Protein AF-A0A817XYF6-F1 (afdb_monomer)

Secondary structure (DSSP, 8-state):
--SGGG-HHHHHHHHHHHHHHHHHHHHHHHHHHHHHHHS-TT--GGG--HHHHHHHHHHHHHHHHHHHHHHHHHHHHHHTT-

Radius of gyration: 19.38 Å; Cα contacts (8 Å, |Δi|>4): 20; chains: 1; bounding box: 44×32×51 Å

Foldseek 3Di:
DPPQVPPPVVVVVVVVVVVVVVVVVVVVVLCVVQCVVQPPPPDDPVDDDPSSVVSSVVSVVVVVVVVVVVVVVVVVCVVVVD

Structure (mmCIF, N/CA/C/O backbone):
data_AF-A0A817XYF6-F1
#
_entry.id   AF-A0A817XYF6-F1
#
loop_
_atom_site.group_PDB
_atom_site.id
_atom_site.type_symbol
_atom_site.label_atom_id
_atom_site.label_alt_id
_atom_site.label_comp_id
_atom_site.label_asym_id
_atom_site.label_entity_id
_atom_site.label_seq_id
_atom_site.pdbx_PDB_ins_code
_atom_site.Cartn_x
_atom_site.Cartn_y
_atom_site.Cartn_z
_atom_site.occupancy
_atom_site.B_iso_or_equiv
_atom_site.auth_seq_id
_atom_site.auth_comp_id
_atom_site.auth_asym_id
_atom_site.auth_atom_id
_atom_site.pdbx_PDB_model_num
ATOM 1 N N . MET A 1 1 ? -12.766 -18.718 33.351 1.00 53.38 1 MET A N 1
ATOM 2 C CA . MET A 1 1 ? -12.195 -18.308 32.045 1.00 53.38 1 MET A CA 1
ATOM 3 C C . MET A 1 1 ? -12.639 -16.897 31.612 1.00 53.38 1 MET A C 1
ATOM 5 O O . MET A 1 1 ? -12.496 -16.565 30.449 1.00 53.38 1 MET A O 1
ATOM 9 N N . SER A 1 2 ? -13.132 -16.035 32.514 1.00 61.34 2 SER A N 1
ATOM 10 C CA . SER A 1 2 ? -13.751 -14.738 32.171 1.00 61.34 2 SER A CA 1
ATOM 11 C C . SER A 1 2 ? -12.927 -13.492 32.537 1.00 61.34 2 SER A C 1
ATOM 13 O O . SER A 1 2 ? -13.327 -12.389 32.182 1.00 61.34 2 SER A O 1
ATOM 15 N N . SER A 1 3 ? -11.789 -13.626 33.228 1.00 66.06 3 SER A N 1
ATOM 16 C CA . SER A 1 3 ? -10.974 -12.469 33.638 1.00 66.06 3 SER A CA 1
ATOM 17 C C . SER A 1 3 ? -9.992 -12.000 32.564 1.00 66.06 3 SER A C 1
ATOM 19 O O . SER A 1 3 ? -9.741 -10.808 32.464 1.00 66.06 3 SER A O 1
ATOM 21 N N . LEU A 1 4 ? -9.479 -12.914 31.732 1.00 66.00 4 LEU A N 1
ATOM 22 C CA . LEU A 1 4 ? -8.434 -12.598 30.754 1.00 66.00 4 LEU A CA 1
ATOM 23 C C . LEU A 1 4 ? -8.968 -11.777 29.563 1.00 66.00 4 LEU A C 1
ATOM 25 O O . LEU A 1 4 ? -8.299 -10.868 29.100 1.00 66.00 4 LEU A O 1
ATOM 29 N N . ALA A 1 5 ? -10.201 -12.030 29.107 1.00 70.00 5 ALA A N 1
ATOM 30 C CA . ALA A 1 5 ? -10.814 -11.301 27.984 1.00 70.00 5 ALA A CA 1
ATOM 31 C C . ALA A 1 5 ? -11.154 -9.827 28.298 1.00 70.00 5 ALA A C 1
ATOM 33 O O . ALA A 1 5 ? -11.313 -9.015 27.387 1.00 70.00 5 ALA A O 1
ATOM 34 N N . ASN A 1 6 ? -11.257 -9.479 29.584 1.00 81.31 6 ASN A N 1
ATOM 35 C CA . ASN A 1 6 ? -11.540 -8.120 30.050 1.00 81.31 6 ASN A CA 1
ATOM 36 C C . ASN A 1 6 ? -10.276 -7.371 30.491 1.00 81.31 6 ASN A C 1
ATOM 38 O O . ASN A 1 6 ? -10.383 -6.265 31.018 1.00 81.31 6 ASN A O 1
ATOM 42 N N . ASP A 1 7 ? -9.096 -7.966 30.305 1.00 91.69 7 ASP A N 1
ATOM 43 C CA . ASP A 1 7 ? -7.833 -7.312 30.612 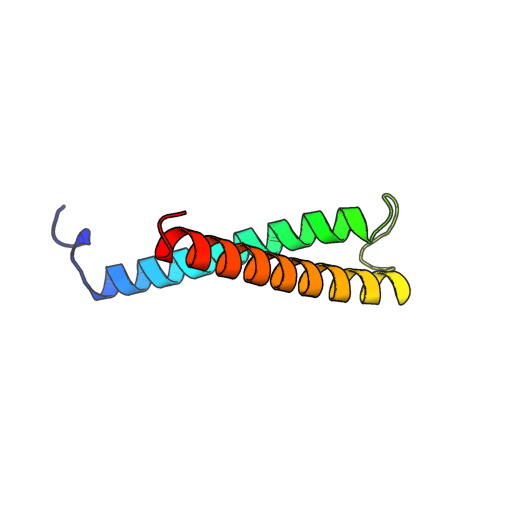1.00 91.69 7 ASP A CA 1
ATOM 44 C C . ASP A 1 7 ? -7.572 -6.186 29.586 1.00 91.69 7 ASP A C 1
ATOM 46 O O . ASP A 1 7 ? -7.440 -6.459 28.387 1.00 91.69 7 ASP A O 1
ATOM 50 N N . PRO A 1 8 ? -7.511 -4.912 30.017 1.00 91.06 8 PRO A N 1
ATOM 51 C CA . PRO A 1 8 ? -7.338 -3.781 29.113 1.00 91.06 8 PRO A CA 1
ATOM 52 C C . PRO A 1 8 ? -5.966 -3.754 28.424 1.00 91.06 8 PRO A C 1
ATOM 54 O O . PRO A 1 8 ? -5.844 -3.161 27.350 1.00 91.06 8 PRO A O 1
ATOM 57 N N . GLU A 1 9 ? -4.931 -4.370 29.001 1.00 92.19 9 GLU A N 1
ATOM 58 C CA . GLU A 1 9 ? -3.629 -4.511 28.343 1.00 92.19 9 GLU A CA 1
ATOM 59 C C . GLU A 1 9 ? -3.713 -5.546 27.220 1.00 92.19 9 GLU A C 1
ATOM 61 O O . GLU A 1 9 ? -3.277 -5.283 26.094 1.00 92.19 9 GLU A O 1
ATOM 66 N N . LEU A 1 10 ? -4.376 -6.676 27.485 1.00 92.06 10 LEU A N 1
ATOM 67 C CA . LEU A 1 10 ? -4.597 -7.697 26.469 1.00 92.06 10 LEU A CA 1
ATOM 68 C C . LEU A 1 10 ? -5.460 -7.174 25.317 1.00 92.06 10 LEU A C 1
ATOM 70 O O . LEU A 1 10 ? -5.135 -7.419 24.160 1.00 92.06 10 LEU A O 1
ATOM 74 N N . GLN A 1 11 ? -6.520 -6.416 25.603 1.00 92.38 11 GLN A N 1
ATOM 75 C CA . GLN A 1 11 ? -7.368 -5.824 24.562 1.00 92.38 11 GLN A CA 1
ATOM 76 C C . GLN A 1 11 ? -6.586 -4.870 23.653 1.00 92.38 11 GLN A C 1
ATOM 78 O O . GLN A 1 11 ? -6.746 -4.912 22.433 1.00 92.38 11 GLN A O 1
ATOM 83 N N . LYS A 1 12 ? -5.695 -4.045 24.220 1.00 93.38 12 LYS A N 1
ATOM 84 C CA . LYS A 1 12 ? -4.809 -3.174 23.431 1.00 93.38 12 LYS A CA 1
ATOM 85 C C . LYS A 1 12 ? -3.850 -3.980 22.562 1.00 93.38 12 LYS A C 1
ATOM 87 O O . LYS A 1 12 ? -3.656 -3.641 21.397 1.00 93.38 12 LYS A O 1
ATOM 92 N N . PHE A 1 13 ? -3.266 -5.040 23.117 1.00 94.50 13 PHE A N 1
ATOM 93 C CA . PHE A 1 13 ? -2.378 -5.925 22.372 1.00 94.50 13 PHE A CA 1
ATOM 94 C C . PHE A 1 13 ? -3.105 -6.606 21.205 1.00 94.50 13 PHE A C 1
ATOM 96 O O . PHE A 1 13 ? -2.609 -6.586 20.079 1.00 94.50 13 PHE A O 1
ATOM 103 N N . VAL A 1 14 ? -4.300 -7.152 21.452 1.00 95.25 14 VAL A N 1
ATOM 104 C CA . VAL A 1 14 ? -5.132 -7.787 20.421 1.00 95.25 14 VAL A CA 1
ATOM 105 C C . VAL A 1 14 ? -5.485 -6.786 19.324 1.00 95.25 14 VAL A C 1
ATOM 107 O O . VAL A 1 14 ? -5.234 -7.077 18.160 1.00 95.25 14 VAL A O 1
ATOM 110 N N . ALA A 1 15 ? -5.951 -5.584 19.673 1.00 94.62 15 ALA A N 1
ATOM 111 C CA . ALA A 1 15 ? -6.285 -4.553 18.689 1.00 94.62 15 ALA A CA 1
ATOM 112 C C . ALA A 1 15 ? -5.080 -4.158 17.812 1.00 94.62 15 ALA A C 1
ATOM 114 O O . ALA A 1 15 ? -5.211 -3.996 16.598 1.00 94.62 15 ALA A O 1
ATOM 115 N N . ALA A 1 16 ? -3.883 -4.044 18.401 1.00 96.06 16 ALA A N 1
ATOM 116 C CA . ALA A 1 16 ? -2.663 -3.765 17.644 1.00 96.06 16 ALA A CA 1
ATOM 117 C C . ALA A 1 16 ? -2.309 -4.909 16.676 1.00 96.06 16 ALA A C 1
ATOM 119 O O . ALA A 1 16 ? -1.922 -4.657 15.534 1.00 96.06 16 ALA A O 1
ATOM 120 N N . LYS A 1 17 ? -2.477 -6.165 17.106 1.00 96.75 17 LYS A N 1
ATOM 121 C CA . LYS A 1 17 ? -2.234 -7.343 16.262 1.00 96.75 17 LYS A CA 1
ATOM 122 C C . LYS A 1 17 ? -3.269 -7.523 15.163 1.00 96.75 17 LYS A C 1
ATOM 124 O O . LYS A 1 17 ? -2.913 -7.925 14.058 1.00 96.75 17 LYS A O 1
ATOM 129 N N . GLU A 1 18 ? -4.521 -7.178 15.424 1.00 96.44 18 GLU A N 1
ATOM 130 C CA . GLU A 1 18 ? -5.556 -7.143 14.396 1.00 96.44 18 GLU A CA 1
ATOM 131 C C . GLU A 1 18 ? -5.228 -6.108 13.319 1.00 96.44 18 GLU A C 1
ATOM 133 O O . GLU A 1 18 ? -5.310 -6.431 12.135 1.00 96.44 18 GLU A O 1
ATOM 138 N N . LEU A 1 19 ? -4.778 -4.908 13.703 1.00 97.00 19 LEU A N 1
ATOM 139 C CA . LEU A 1 19 ? -4.349 -3.882 12.750 1.00 97.00 19 LEU A CA 1
ATOM 140 C C . LEU A 1 19 ? -3.157 -4.350 11.901 1.00 97.00 19 LEU A C 1
ATOM 142 O O . LEU A 1 19 ? -3.156 -4.164 10.686 1.00 97.00 19 LEU A O 1
ATOM 146 N N . GLU A 1 20 ? -2.158 -4.983 12.520 1.00 97.75 20 GLU A N 1
ATOM 147 C CA . GLU A 1 20 ? -0.996 -5.547 11.820 1.00 97.75 20 GLU A CA 1
ATOM 148 C C . GLU A 1 20 ? -1.418 -6.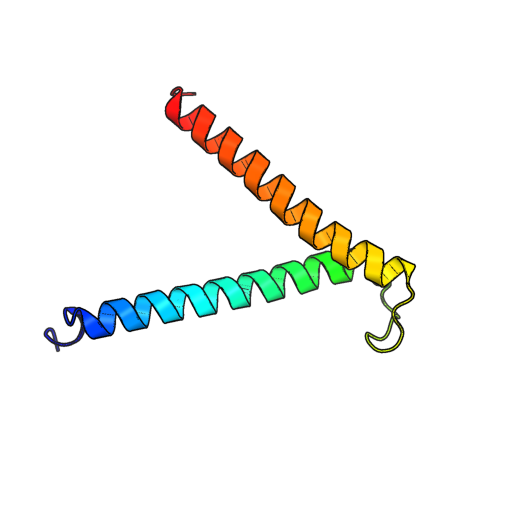614 10.796 1.00 97.75 20 GLU A C 1
ATOM 150 O O . GLU A 1 20 ? -0.970 -6.603 9.645 1.00 97.75 20 GLU A O 1
ATOM 155 N N . ASN A 1 21 ? -2.333 -7.506 11.183 1.00 97.69 21 ASN A N 1
ATOM 156 C CA . ASN A 1 21 ? -2.863 -8.540 10.300 1.00 97.69 21 ASN A CA 1
ATOM 157 C C . ASN A 1 21 ? -3.694 -7.952 9.145 1.00 97.69 21 ASN A C 1
ATOM 159 O O . ASN A 1 21 ? -3.567 -8.380 7.994 1.00 97.69 21 ASN A O 1
ATOM 163 N N . GLN A 1 22 ? -4.518 -6.940 9.429 1.00 97.38 22 GLN A N 1
ATOM 164 C CA . GLN A 1 22 ? -5.278 -6.217 8.407 1.00 97.38 22 GLN A CA 1
ATOM 165 C C . GLN A 1 22 ? -4.339 -5.532 7.413 1.00 97.38 22 GLN A C 1
ATOM 167 O O . GLN A 1 22 ? -4.507 -5.696 6.207 1.00 97.38 22 GLN A O 1
ATOM 172 N N . LEU A 1 23 ? -3.310 -4.831 7.897 1.00 96.94 23 LEU A N 1
ATOM 173 C CA . LEU A 1 23 ? -2.310 -4.198 7.041 1.00 96.94 23 LEU A CA 1
ATOM 174 C C . LEU A 1 23 ? -1.607 -5.228 6.153 1.00 96.94 23 LEU A C 1
ATOM 176 O O . LEU A 1 23 ? -1.505 -5.025 4.946 1.00 96.94 23 LEU A O 1
ATOM 180 N N . THR A 1 24 ? -1.179 -6.349 6.730 1.00 98.00 24 THR A N 1
ATOM 181 C CA . THR A 1 24 ? -0.526 -7.443 5.995 1.00 98.00 24 THR A CA 1
ATOM 18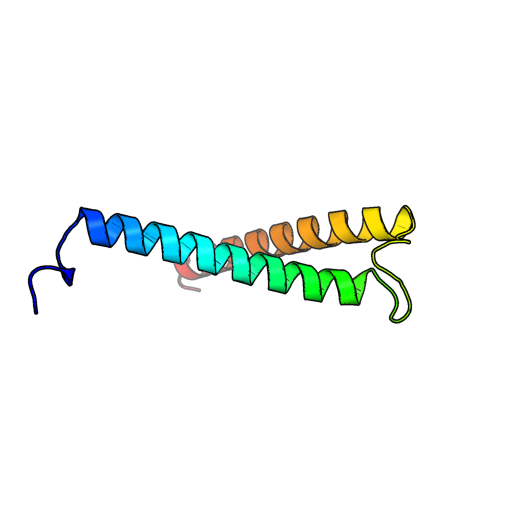2 C C . THR A 1 24 ? -1.428 -7.978 4.882 1.00 98.00 24 THR A C 1
ATOM 184 O O . THR A 1 24 ? -0.997 -8.126 3.738 1.00 98.00 24 THR A O 1
ATOM 187 N N . THR A 1 25 ? -2.712 -8.184 5.181 1.00 97.81 25 THR A N 1
ATOM 188 C CA . THR A 1 25 ? -3.715 -8.616 4.197 1.00 97.81 25 THR A CA 1
ATOM 189 C C . THR A 1 25 ? -3.871 -7.598 3.064 1.00 97.81 25 THR A C 1
ATOM 191 O O . THR A 1 25 ? -3.882 -7.973 1.891 1.00 97.81 25 THR A O 1
ATOM 194 N N . GLN A 1 26 ? -3.934 -6.304 3.392 1.00 97.06 26 GLN A N 1
ATOM 195 C CA . GLN A 1 26 ? -4.040 -5.239 2.394 1.00 97.06 26 GLN A CA 1
ATOM 196 C C . GLN A 1 26 ? -2.787 -5.133 1.522 1.00 97.06 26 GLN A C 1
ATOM 198 O O . GLN A 1 26 ? -2.910 -4.942 0.313 1.00 97.06 26 GLN A O 1
ATOM 203 N N . VAL A 1 27 ? -1.595 -5.299 2.102 1.00 97.62 27 VAL A N 1
ATOM 204 C CA . VAL A 1 27 ? -0.334 -5.339 1.350 1.00 97.62 27 VAL A CA 1
ATOM 205 C C . VAL A 1 27 ? -0.365 -6.484 0.345 1.00 97.62 27 VAL A C 1
ATOM 207 O O . VAL A 1 27 ? -0.173 -6.235 -0.840 1.00 97.62 27 VAL A O 1
ATOM 210 N N . HIS A 1 28 ? -0.697 -7.707 0.771 1.00 97.69 28 HIS A N 1
ATOM 211 C CA . HIS A 1 28 ? -0.799 -8.850 -0.143 1.00 97.69 28 HIS A CA 1
ATOM 212 C C . HIS A 1 28 ? -1.829 -8.630 -1.254 1.00 97.69 28 HIS A C 1
ATOM 214 O O . HIS A 1 28 ? -1.567 -8.954 -2.413 1.00 97.69 28 HIS A O 1
ATOM 220 N N . HIS A 1 29 ? -2.985 -8.049 -0.926 1.00 97.19 29 HIS A N 1
ATOM 221 C CA . HIS A 1 29 ? -4.004 -7.723 -1.919 1.00 97.19 29 HIS A CA 1
ATOM 222 C C . HIS A 1 29 ? -3.482 -6.740 -2.975 1.00 97.19 29 HIS A C 1
ATOM 224 O O . HIS A 1 29 ? -3.590 -7.010 -4.173 1.00 97.19 29 HIS A O 1
ATOM 230 N N . LEU A 1 30 ? -2.887 -5.625 -2.542 1.00 97.38 30 LEU A N 1
ATOM 231 C CA . LEU A 1 30 ? -2.321 -4.617 -3.440 1.00 97.38 30 LEU A CA 1
ATOM 232 C C . LEU A 1 30 ? -1.173 -5.181 -4.271 1.00 97.38 30 LEU A C 1
ATOM 234 O O . LEU A 1 30 ? -1.096 -4.891 -5.463 1.00 97.38 30 LEU A O 1
ATOM 238 N N . THR A 1 31 ? -0.318 -6.011 -3.669 1.00 95.62 31 THR A N 1
ATOM 239 C CA . THR A 1 31 ? 0.744 -6.716 -4.386 1.00 95.62 31 THR A CA 1
ATOM 240 C C . THR A 1 31 ? 0.157 -7.532 -5.526 1.00 95.62 31 THR A C 1
ATOM 242 O O . THR A 1 31 ? 0.566 -7.315 -6.657 1.00 95.62 31 THR A O 1
ATOM 245 N N . ASN A 1 32 ? -0.835 -8.390 -5.274 1.00 94.50 32 ASN A N 1
ATOM 246 C CA . ASN A 1 32 ? -1.434 -9.219 -6.323 1.00 94.50 32 ASN A CA 1
ATOM 247 C C . ASN A 1 32 ? -2.072 -8.366 -7.429 1.00 94.50 32 ASN A C 1
ATOM 249 O O . ASN A 1 32 ? -1.742 -8.519 -8.601 1.00 94.50 32 ASN A O 1
ATOM 253 N N . VAL A 1 33 ? -2.923 -7.402 -7.060 1.00 96.12 33 VAL A N 1
ATOM 254 C CA . VAL A 1 33 ? -3.627 -6.545 -8.028 1.00 96.12 33 VAL A CA 1
ATOM 255 C C . VAL A 1 33 ? -2.656 -5.744 -8.893 1.00 96.12 33 VAL A C 1
ATOM 257 O O . VAL A 1 33 ? -2.855 -5.628 -10.104 1.00 96.12 33 VAL A O 1
ATOM 260 N N . CYS A 1 34 ? -1.631 -5.146 -8.287 1.00 96.44 34 CYS A N 1
ATOM 261 C CA . CYS A 1 34 ? -0.679 -4.327 -9.025 1.00 96.44 34 CYS A CA 1
ATOM 262 C C . CYS A 1 34 ? 0.324 -5.167 -9.809 1.00 96.44 34 CYS A C 1
ATOM 264 O O . CYS A 1 34 ? 0.727 -4.745 -10.891 1.00 96.44 34 CYS A O 1
ATOM 266 N N . PHE A 1 35 ? 0.673 -6.358 -9.324 1.00 93.81 35 PHE A N 1
ATOM 267 C CA . PHE A 1 35 ? 1.489 -7.299 -10.076 1.00 93.81 35 PHE A CA 1
ATOM 268 C C . PHE A 1 35 ? 0.762 -7.743 -11.349 1.00 93.81 35 PHE A C 1
ATOM 270 O O . PHE A 1 35 ? 1.298 -7.533 -12.431 1.00 93.81 35 PHE A O 1
ATOM 277 N N . ASP A 1 36 ? -0.496 -8.184 -11.247 1.00 92.75 36 ASP A N 1
ATOM 278 C CA . ASP A 1 36 ? -1.319 -8.587 -12.401 1.00 92.75 36 ASP A CA 1
ATOM 279 C C . ASP A 1 36 ? -1.495 -7.463 -13.438 1.00 92.75 36 ASP A C 1
ATOM 281 O O . ASP A 1 36 ? -1.642 -7.71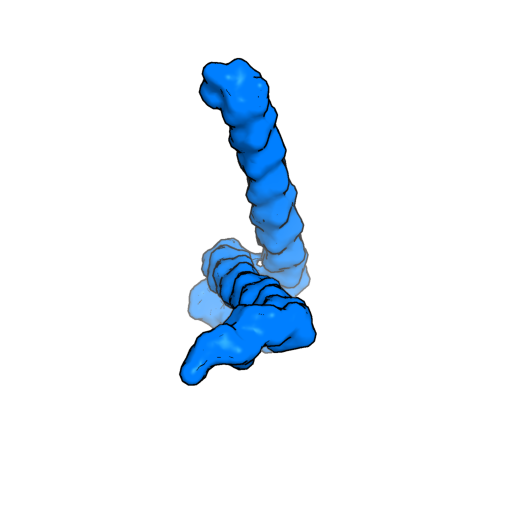3 -14.634 1.00 92.75 36 ASP A O 1
ATOM 285 N N . LYS A 1 37 ? -1.511 -6.201 -12.990 1.00 94.00 37 LYS A N 1
ATOM 286 C CA . LYS A 1 37 ? -1.678 -5.033 -13.869 1.00 94.00 37 LYS A CA 1
ATOM 287 C C . LYS A 1 37 ? -0.390 -4.566 -14.533 1.00 94.00 37 LYS A C 1
ATOM 289 O O . LYS A 1 37 ? -0.450 -4.034 -15.639 1.00 94.00 37 LYS A O 1
ATOM 294 N N . CYS A 1 38 ? 0.735 -4.654 -13.831 1.00 94.06 38 CYS A N 1
ATOM 295 C CA . CYS A 1 38 ? 1.973 -3.988 -14.230 1.00 94.06 38 CYS A CA 1
ATOM 296 C C . CYS A 1 38 ? 3.075 -4.951 -14.667 1.00 94.06 38 CYS A C 1
ATOM 298 O O . CYS A 1 38 ? 4.006 -4.516 -15.345 1.00 94.06 38 CYS A O 1
ATOM 300 N N . VAL A 1 39 ? 3.008 -6.223 -14.281 1.00 90.75 39 VAL A N 1
ATOM 301 C CA . VAL A 1 39 ? 4.024 -7.228 -14.590 1.00 90.75 39 VAL A CA 1
ATOM 302 C C . VAL A 1 39 ? 3.406 -8.269 -15.518 1.00 90.75 39 VAL A C 1
ATOM 304 O O . VAL A 1 39 ? 2.413 -8.905 -15.185 1.00 90.75 39 VAL A O 1
ATOM 307 N N . GLU A 1 40 ? 3.971 -8.420 -16.718 1.00 77.75 40 GLU A N 1
ATOM 308 C CA . GLU A 1 40 ? 3.540 -9.456 -17.660 1.00 77.75 40 GLU A CA 1
ATOM 309 C C . GLU A 1 40 ? 3.876 -10.850 -17.111 1.00 77.75 40 GLU A C 1
ATOM 311 O O . GLU A 1 40 ? 4.837 -11.021 -16.361 1.00 77.75 40 GLU A O 1
ATOM 316 N N . SER A 1 41 ? 3.099 -11.860 -17.509 1.00 64.56 41 SER A N 1
ATOM 317 C CA . SER A 1 41 ? 3.084 -13.218 -16.940 1.00 64.56 41 SER A CA 1
ATOM 318 C C . SER A 1 41 ? 4.415 -13.989 -16.980 1.00 64.56 41 SER A C 1
ATOM 320 O O . SER A 1 41 ? 4.517 -15.041 -16.354 1.00 64.56 41 SER A O 1
ATOM 322 N N . SER A 1 42 ? 5.441 -13.484 -17.671 1.00 63.31 42 SER A N 1
ATOM 323 C CA . SER A 1 42 ? 6.792 -14.062 -17.725 1.00 63.31 42 SER A CA 1
ATOM 324 C C . SER A 1 42 ? 7.874 -13.228 -17.023 1.00 63.31 42 SER A C 1
ATOM 326 O O . SER A 1 42 ? 9.048 -13.589 -17.085 1.00 63.31 42 SER A O 1
ATOM 328 N N . GLY A 1 43 ? 7.524 -12.100 -16.397 1.00 60.91 43 GLY A N 1
ATOM 329 C CA . GLY A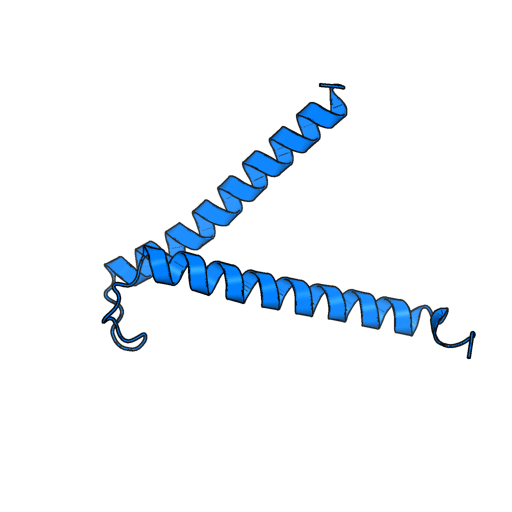 1 43 ? 8.485 -11.220 -15.732 1.00 60.91 43 GLY A CA 1
ATOM 330 C C . GLY A 1 43 ? 8.940 -11.773 -14.382 1.00 60.91 43 GLY A C 1
ATOM 331 O O . GLY A 1 43 ? 8.133 -11.919 -13.465 1.00 60.91 43 GLY A O 1
ATOM 332 N N . SER A 1 44 ? 10.240 -12.040 -14.231 1.00 68.81 44 SER A N 1
ATOM 333 C CA . SER A 1 44 ? 10.839 -12.254 -12.910 1.00 68.81 44 SER A CA 1
ATOM 334 C C . SER A 1 44 ? 10.812 -10.950 -12.110 1.00 68.81 44 SER A C 1
ATOM 336 O O . SER A 1 44 ? 11.094 -9.877 -12.645 1.00 68.81 44 SER A O 1
ATOM 338 N N . LEU A 1 45 ? 10.550 -11.039 -10.802 1.00 70.69 45 LEU A N 1
ATOM 339 C CA . LEU A 1 45 ? 10.646 -9.900 -9.878 1.00 70.69 45 LEU A CA 1
ATOM 340 C C . LEU A 1 45 ? 12.070 -9.311 -9.830 1.00 70.69 45 LEU A C 1
ATOM 342 O O . LEU A 1 45 ? 12.254 -8.160 -9.446 1.00 70.69 45 LEU A O 1
ATOM 346 N N . SER A 1 46 ? 13.067 -10.103 -10.236 1.00 75.88 46 SER A N 1
ATOM 347 C CA . SER A 1 46 ? 14.476 -9.716 -10.331 1.00 75.88 46 SER A CA 1
ATOM 348 C C . SER A 1 46 ? 14.791 -8.806 -11.525 1.00 75.88 46 SER A C 1
ATOM 350 O O . SER A 1 46 ? 15.819 -8.139 -11.493 1.00 75.88 46 SER A O 1
ATOM 352 N N . ASP A 1 47 ? 13.910 -8.740 -12.533 1.00 79.50 47 ASP A N 1
ATOM 353 C CA . ASP A 1 47 ? 14.165 -8.081 -13.825 1.00 79.50 47 ASP A CA 1
ATOM 354 C C . ASP A 1 47 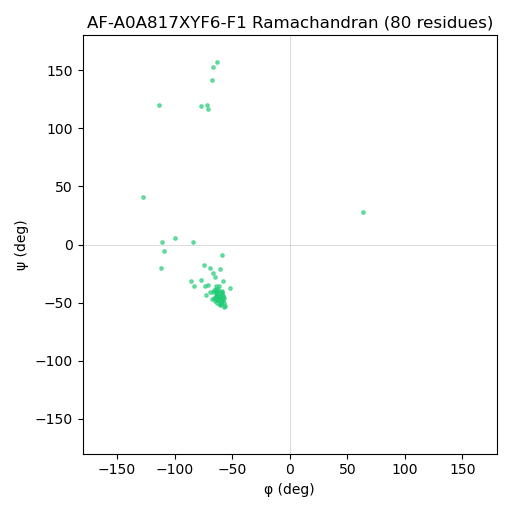? 13.062 -7.069 -14.19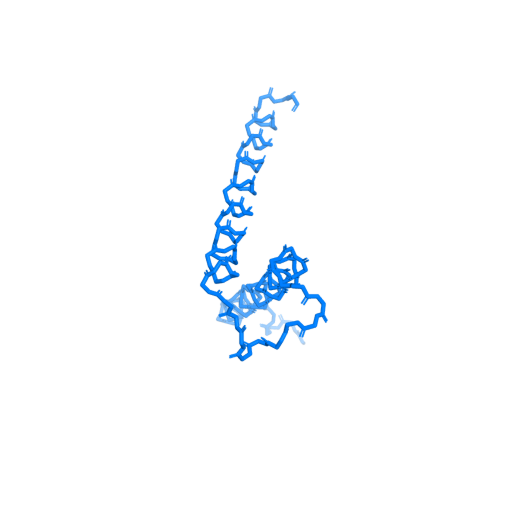5 1.00 79.50 47 ASP A C 1
ATOM 356 O O . ASP A 1 47 ? 12.621 -6.977 -15.343 1.00 79.50 47 ASP A O 1
ATOM 360 N N . LEU A 1 48 ? 12.582 -6.294 -13.217 1.00 87.69 48 LEU A N 1
ATOM 361 C CA . LEU A 1 48 ? 11.595 -5.246 -13.481 1.00 87.69 48 LEU A CA 1
ATOM 362 C C . LEU A 1 48 ? 12.234 -4.064 -14.222 1.00 87.69 48 LEU A C 1
ATOM 364 O O . LEU A 1 48 ? 13.124 -3.382 -13.713 1.00 87.69 48 LEU A O 1
ATOM 368 N N . SER A 1 49 ? 11.719 -3.767 -15.413 1.00 90.50 49 SER A N 1
ATOM 369 C CA . SER A 1 49 ? 12.076 -2.551 -16.146 1.00 90.50 49 SER A CA 1
ATOM 370 C C . SER A 1 49 ? 11.646 -1.290 -15.385 1.00 90.50 49 SER A C 1
ATOM 372 O O . SER A 1 49 ? 10.677 -1.296 -14.620 1.00 90.50 49 SER A O 1
ATOM 374 N N . THR A 1 50 ? 12.293 -0.152 -15.662 1.00 93.12 50 THR A N 1
ATOM 375 C CA . THR A 1 50 ? 11.918 1.151 -15.078 1.00 93.12 50 THR A CA 1
ATOM 376 C C . THR A 1 50 ? 10.432 1.467 -15.271 1.00 93.12 50 THR A C 1
ATOM 378 O O . THR A 1 50 ? 9.780 1.968 -14.360 1.00 93.12 50 THR A O 1
ATOM 381 N N . ARG A 1 51 ? 9.861 1.106 -16.429 1.00 92.94 51 ARG A N 1
ATOM 382 C CA . ARG A 1 51 ? 8.433 1.297 -16.719 1.00 92.94 51 ARG A CA 1
ATOM 383 C C . ARG A 1 51 ? 7.537 0.487 -15.777 1.00 92.94 51 ARG A C 1
ATOM 385 O O . ARG A 1 51 ? 6.511 1.003 -15.341 1.00 92.94 51 ARG A O 1
ATOM 392 N N . GLN A 1 52 ? 7.910 -0.752 -15.461 1.00 93.06 52 GLN A N 1
ATOM 393 C CA . GLN A 1 52 ? 7.151 -1.610 -14.546 1.00 93.06 52 GLN A CA 1
ATOM 394 C C . GLN A 1 52 ? 7.234 -1.095 -13.109 1.00 93.06 52 GLN A C 1
ATOM 396 O O . GLN A 1 52 ? 6.209 -1.026 -12.437 1.00 93.06 52 GLN A O 1
ATOM 401 N N . ILE A 1 53 ? 8.411 -0.640 -12.669 1.00 93.12 53 ILE A N 1
ATOM 402 C CA . ILE A 1 53 ? 8.590 -0.021 -11.346 1.00 93.12 53 ILE A CA 1
ATOM 403 C C . ILE A 1 53 ? 7.689 1.214 -11.210 1.00 93.12 53 ILE A C 1
ATOM 405 O O . ILE A 1 53 ? 6.913 1.317 -10.259 1.00 93.12 53 ILE A O 1
ATOM 409 N N . THR A 1 54 ? 7.719 2.117 -12.195 1.00 96.94 54 THR A N 1
ATOM 410 C CA . THR A 1 54 ? 6.839 3.293 -12.212 1.00 96.94 54 THR A CA 1
ATOM 411 C C . THR A 1 54 ? 5.360 2.900 -12.269 1.00 96.94 54 THR A C 1
ATOM 413 O O . THR A 1 54 ? 4.537 3.535 -11.613 1.00 96.94 54 THR 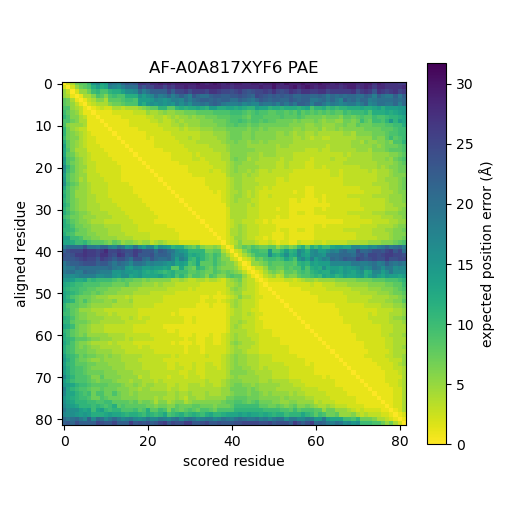A O 1
ATOM 416 N N . CYS A 1 55 ? 4.988 1.854 -13.015 1.00 96.94 55 CYS A N 1
ATOM 417 C CA . CYS A 1 55 ? 3.610 1.354 -13.038 1.00 96.94 55 CYS A CA 1
ATOM 418 C C . CYS A 1 55 ? 3.154 0.879 -11.653 1.00 96.94 55 CYS A C 1
ATOM 420 O O . CYS A 1 55 ? 2.077 1.273 -11.212 1.00 96.94 55 CYS A O 1
ATOM 422 N N . LEU A 1 56 ? 3.973 0.088 -10.951 1.00 96.31 56 LEU A N 1
ATOM 423 C CA . LEU A 1 56 ? 3.654 -0.439 -9.621 1.00 96.31 56 LEU A CA 1
ATOM 424 C C . LEU A 1 56 ? 3.438 0.687 -8.600 1.00 96.31 56 LEU A C 1
ATOM 426 O O . LEU A 1 56 ? 2.441 0.663 -7.881 1.00 96.31 56 LEU A O 1
ATOM 430 N N . GLN A 1 57 ? 4.312 1.700 -8.592 1.00 97.62 57 GLN A N 1
ATOM 431 C CA . GLN A 1 57 ? 4.161 2.893 -7.744 1.00 97.62 57 GLN A CA 1
ATOM 432 C C . GLN A 1 57 ? 2.824 3.597 -8.008 1.00 97.62 57 GLN A C 1
ATOM 434 O O . GLN A 1 57 ? 2.004 3.752 -7.104 1.00 97.62 57 GLN A O 1
ATOM 439 N N . ASN A 1 58 ? 2.556 3.918 -9.278 1.00 98.44 58 ASN A N 1
ATOM 440 C CA . ASN A 1 58 ? 1.309 4.562 -9.683 1.00 98.44 58 ASN A CA 1
ATOM 441 C C . ASN A 1 58 ? 0.073 3.707 -9.373 1.00 98.44 58 ASN A C 1
ATOM 443 O O . ASN A 1 58 ? -0.986 4.248 -9.071 1.00 98.44 58 ASN A O 1
ATOM 447 N N . CYS A 1 59 ? 0.171 2.383 -9.500 1.00 98.44 59 CYS A N 1
ATOM 448 C CA . CYS A 1 59 ? -0.939 1.473 -9.244 1.00 98.44 59 CYS A CA 1
ATOM 449 C C . CYS A 1 59 ? -1.377 1.534 -7.778 1.00 98.44 59 CYS A C 1
ATOM 451 O O . CYS A 1 59 ? -2.570 1.689 -7.510 1.00 98.44 59 CYS A O 1
ATOM 453 N N . VAL A 1 60 ? -0.421 1.473 -6.847 1.00 98.38 60 VAL A N 1
ATOM 454 C CA . VAL A 1 60 ? -0.704 1.555 -5.410 1.00 98.38 60 VAL A CA 1
ATOM 455 C C . VAL A 1 60 ? -1.271 2.928 -5.046 1.00 98.38 60 VAL A C 1
ATOM 457 O O . VAL A 1 60 ? -2.327 2.993 -4.419 1.00 98.38 60 VAL A O 1
ATOM 460 N N . GLU A 1 61 ? -0.635 4.017 -5.489 1.00 98.38 61 GLU A N 1
ATOM 461 C CA . GLU A 1 61 ? -1.102 5.389 -5.226 1.00 98.38 61 GLU A CA 1
ATOM 462 C C . GLU A 1 61 ? -2.536 5.602 -5.727 1.00 98.38 61 GLU A C 1
ATOM 464 O O . GLU A 1 61 ? -3.423 5.980 -4.962 1.00 98.38 61 GLU A O 1
ATOM 469 N N . ARG A 1 62 ? -2.811 5.241 -6.988 1.00 98.12 62 ARG A N 1
ATOM 470 C CA . ARG A 1 62 ? -4.148 5.391 -7.583 1.00 98.12 62 ARG A CA 1
ATOM 471 C C . ARG A 1 62 ? -5.199 4.537 -6.889 1.00 98.12 62 ARG A C 1
ATOM 473 O O . ARG A 1 62 ? -6.349 4.967 -6.798 1.00 98.12 62 ARG A O 1
ATOM 480 N N . PHE A 1 63 ? -4.844 3.337 -6.425 1.00 98.06 63 PHE A N 1
ATOM 481 C CA . PHE A 1 63 ? -5.770 2.492 -5.674 1.00 98.06 63 PHE A CA 1
ATOM 482 C C . PHE A 1 63 ? -6.182 3.168 -4.363 1.00 98.06 63 PHE A C 1
ATOM 484 O O . PHE A 1 63 ? -7.375 3.224 -4.047 1.00 98.06 63 PHE A O 1
ATOM 491 N N . LEU A 1 64 ? -5.214 3.702 -3.616 1.00 97.62 64 LEU A N 1
ATOM 492 C CA . LEU A 1 64 ? 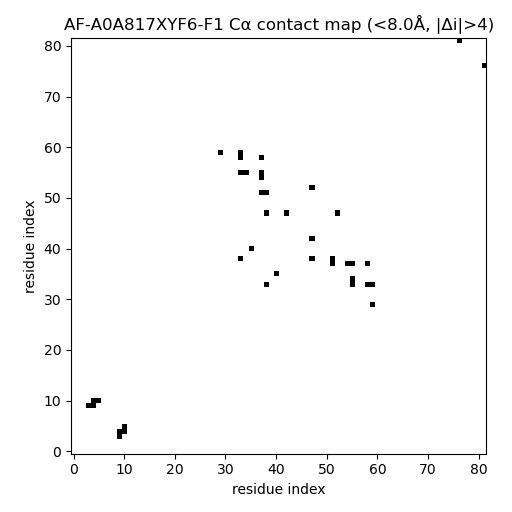-5.466 4.390 -2.351 1.00 97.62 64 LEU A CA 1
ATOM 493 C C . LEU A 1 64 ? -6.286 5.669 -2.566 1.00 97.62 64 LEU A C 1
ATOM 495 O O . LEU A 1 64 ? -7.307 5.846 -1.897 1.00 97.62 64 LEU A O 1
ATOM 499 N N . ASP A 1 65 ? -5.928 6.485 -3.559 1.00 97.75 65 ASP A N 1
ATOM 500 C CA . ASP A 1 65 ? -6.664 7.704 -3.918 1.00 97.75 65 ASP A CA 1
ATOM 501 C C . ASP A 1 65 ? -8.126 7.403 -4.263 1.00 97.75 65 ASP A C 1
ATOM 503 O O . ASP A 1 65 ? -9.054 8.039 -3.752 1.00 97.75 65 ASP A O 1
ATOM 507 N N . CYS A 1 66 ? -8.352 6.394 -5.109 1.00 97.75 66 CYS A N 1
ATOM 508 C CA . CYS A 1 66 ? -9.696 5.983 -5.505 1.00 97.75 66 CYS A CA 1
ATOM 509 C C . CYS A 1 66 ? -10.491 5.446 -4.310 1.00 97.75 66 CYS A C 1
ATOM 511 O O . CYS A 1 66 ? -11.668 5.777 -4.157 1.00 97.75 66 CYS A O 1
ATOM 513 N N . THR A 1 67 ? -9.852 4.662 -3.438 1.00 96.69 67 THR A N 1
ATOM 514 C CA . THR A 1 67 ? -10.479 4.129 -2.222 1.00 96.69 67 THR A CA 1
ATOM 515 C C . THR A 1 67 ? -10.922 5.259 -1.295 1.00 96.69 67 THR A C 1
ATOM 517 O O . THR A 1 67 ? -12.070 5.267 -0.842 1.00 96.69 67 THR A O 1
ATOM 520 N N . MET A 1 68 ? -10.064 6.255 -1.055 1.00 97.12 68 MET A N 1
ATOM 521 C CA . MET A 1 68 ? -10.398 7.422 -0.234 1.00 97.12 68 MET A CA 1
ATOM 522 C C . MET A 1 68 ? -11.514 8.257 -0.860 1.00 97.12 68 MET A C 1
ATOM 524 O O . MET A 1 68 ? -12.458 8.637 -0.167 1.00 97.12 68 MET A O 1
ATOM 528 N N . LEU A 1 69 ? -11.455 8.507 -2.170 1.00 97.31 69 LEU A N 1
ATOM 529 C CA . LEU A 1 69 ? -12.483 9.260 -2.887 1.00 97.31 69 LEU A CA 1
ATOM 530 C C . LEU A 1 69 ? -13.858 8.587 -2.779 1.00 97.31 69 LEU A C 1
ATOM 532 O O . LEU A 1 69 ? -14.849 9.246 -2.452 1.00 97.31 69 LEU A O 1
ATOM 536 N N . ILE A 1 70 ? -13.924 7.278 -3.041 1.00 97.31 70 ILE A N 1
ATOM 537 C CA . ILE A 1 70 ? -15.166 6.499 -2.962 1.00 97.31 70 ILE A CA 1
ATOM 538 C C . ILE A 1 70 ? -15.683 6.475 -1.525 1.00 97.31 70 ILE A C 1
ATOM 540 O O . ILE A 1 70 ? -16.874 6.707 -1.306 1.00 97.31 70 ILE A O 1
ATOM 544 N N . THR A 1 71 ? -14.804 6.250 -0.550 1.00 97.38 71 THR A N 1
ATOM 545 C CA . THR A 1 71 ? -15.168 6.217 0.873 1.00 97.38 71 THR A CA 1
ATOM 546 C C . THR A 1 71 ? -15.744 7.555 1.318 1.00 97.38 71 THR A C 1
ATOM 548 O O . THR A 1 71 ? -16.870 7.601 1.809 1.00 97.38 71 THR A O 1
ATOM 551 N N . ASN A 1 72 ? -15.037 8.657 1.060 1.00 96.38 72 ASN A N 1
ATOM 552 C CA . ASN A 1 72 ? -15.486 10.002 1.418 1.00 96.38 72 ASN A CA 1
ATOM 553 C C . ASN A 1 72 ? -16.834 10.333 0.778 1.00 96.38 72 ASN A C 1
ATOM 555 O O . ASN A 1 72 ? -17.742 10.818 1.451 1.00 96.38 72 ASN A O 1
ATOM 559 N N . ARG A 1 73 ? -17.006 10.010 -0.508 1.00 95.88 73 ARG A N 1
ATOM 560 C CA . ARG A 1 73 ? -18.278 10.220 -1.208 1.00 95.88 73 ARG A CA 1
ATOM 561 C C . ARG A 1 73 ? -19.410 9.378 -0.620 1.00 95.88 73 ARG A C 1
ATOM 563 O O . ARG A 1 73 ? -20.544 9.846 -0.548 1.00 95.88 73 ARG A O 1
ATOM 570 N N . THR A 1 74 ? -19.119 8.145 -0.222 1.00 96.81 74 THR A N 1
ATOM 571 C CA . THR A 1 74 ? -20.102 7.237 0.381 1.00 96.81 74 THR A CA 1
ATOM 572 C C . THR A 1 74 ? -20.530 7.744 1.756 1.00 96.81 74 THR A C 1
ATOM 574 O O . THR A 1 74 ? -21.725 7.872 2.008 1.00 96.81 74 THR A O 1
ATOM 577 N N . VAL A 1 75 ? -19.578 8.142 2.604 1.00 96.12 75 VAL A N 1
ATOM 578 C CA . VAL A 1 75 ? -19.850 8.740 3.921 1.00 96.12 75 VAL A CA 1
ATOM 579 C C . VAL A 1 75 ? -20.677 10.020 3.789 1.00 96.12 75 VAL A C 1
ATOM 581 O O . VAL A 1 75 ? -21.663 10.188 4.504 1.00 96.12 75 VAL A O 1
ATOM 584 N N . GLN A 1 76 ? -20.336 10.894 2.839 1.00 94.94 76 GLN A N 1
ATOM 585 C CA . GLN A 1 76 ? -21.102 12.115 2.572 1.00 94.94 76 GLN A CA 1
ATOM 586 C C . GLN A 1 76 ? -22.559 11.825 2.190 1.00 94.94 76 GLN A C 1
ATOM 588 O O . GLN A 1 76 ? -23.455 12.534 2.640 1.00 94.94 76 GLN A O 1
ATOM 593 N N . ARG A 1 77 ? -22.816 10.791 1.378 1.00 94.69 77 ARG A N 1
ATOM 594 C CA . ARG A 1 77 ? -24.185 10.395 1.004 1.00 94.69 77 ARG A CA 1
ATOM 595 C C . ARG A 1 77 ? -24.983 9.892 2.205 1.00 94.69 77 ARG A C 1
ATOM 597 O O . ARG A 1 77 ? -26.082 10.388 2.438 1.00 94.69 77 ARG A O 1
ATOM 604 N N . ILE A 1 78 ? -24.374 9.027 3.020 1.00 95.06 78 ILE A N 1
ATOM 605 C CA . ILE A 1 78 ? -24.981 8.509 4.255 1.00 95.06 78 ILE A CA 1
ATOM 606 C C . ILE A 1 78 ? -25.373 9.661 5.192 1.00 95.06 78 ILE A C 1
ATOM 608 O O . ILE A 1 78 ? -26.494 9.697 5.691 1.00 95.06 78 ILE A O 1
ATOM 612 N N . GLN A 1 79 ? -24.485 10.641 5.391 1.00 91.50 79 GLN A N 1
ATOM 613 C CA . GLN A 1 79 ? -24.766 11.812 6.234 1.00 91.50 79 GLN A CA 1
ATOM 614 C C . GLN A 1 79 ? -25.893 12.700 5.685 1.00 91.50 79 GLN A C 1
ATOM 616 O O . GLN A 1 79 ? -26.586 13.360 6.453 1.00 91.50 79 GLN A O 1
ATOM 621 N N . GLN A 1 80 ? -26.094 12.714 4.366 1.00 89.88 80 GLN A N 1
ATOM 622 C CA . GLN A 1 80 ? -27.165 13.462 3.703 1.00 89.88 80 GLN A CA 1
ATOM 623 C C . GLN A 1 80 ? -28.504 12.705 3.668 1.00 89.88 80 GLN A C 1
ATOM 625 O O . GLN A 1 80 ? -29.460 13.213 3.082 1.00 89.88 80 GLN A O 1
ATOM 630 N N . GLY A 1 81 ? -28.586 11.506 4.259 1.00 77.12 81 GLY A N 1
ATOM 631 C CA . GLY A 1 81 ? -29.790 10.670 4.225 1.00 77.12 81 GLY A CA 1
ATOM 632 C C . GLY A 1 81 ? -30.170 10.213 2.813 1.00 77.12 81 GLY A C 1
ATOM 633 O O . GLY A 1 81 ? -31.355 10.028 2.536 1.00 77.12 81 GLY A O 1
ATOM 634 N N . ARG A 1 82 ? -29.182 10.097 1.915 1.00 58.69 82 ARG A N 1
ATOM 635 C CA . ARG A 1 82 ? -29.332 9.670 0.517 1.00 58.69 82 ARG A CA 1
ATOM 636 C C . ARG A 1 82 ? -28.659 8.333 0.253 1.00 58.69 82 ARG A C 1
ATOM 638 O O . ARG A 1 82 ? -27.507 8.159 0.710 1.00 58.69 82 ARG A O 1
#

Nearest PDB structures (foldseek):
  2bsk-assembly1_F  TM=7.695E-01  e=3.093E-02  Homo sapiens

Solvent-accessible surface area (backbone atoms only — not comparable to full-atom values): 4707 Å² total; per-residue (Å²): 137,73,68,68,82,69,31,70,67,53,48,51,51,48,54,54,50,50,50,51,51,50,51,52,52,51,49,54,50,51,49,52,57,30,41,72,73,42,46,60,98,83,63,53,89,90,67,67,48,72,68,35,53,54,40,39,54,52,42,54,53,52,51,51,53,50,50,50,54,52,49,53,54,49,52,53,31,56,76,68,78,94

Mean predicted aligned error: 6.51 Å

Sequence (82 aa):
MSSLANDPELQKFVAAKELENQLTTQVHHLTNVCFDKCVESSGSLSDLSTRQITCLQNCVERFLDCTMLITNRTVQRIQQGR

pLDDT: mean 90.21, std 11.48, range [53.38, 98.44]